Protein AF-A0A1Y2SE95-F1 (afdb_monomer_lite)

Secondary structure (DSSP, 8-state):
--GGGGGGSSS--HHHHHHHHHHHHHHT-TTEEEEEEEE-STT-SEEEEEEEE---

InterPro domains:
  IPR029063 S-adenosyl-L-methionine-dependent methyltransferase superfamily [G3DSA:3.40.50.150] (1-55)

Foldseek 3Di:
DCAPVQLPDPDHDPVSVVVVVVVVVQVVDPQKDKDKDWDADPVGTDIDMDIDGRPD

Sequence (56 aa):
MIREGAILHKQRNESVEGVRQVLDQMLNRSELIVTALQTVGKKGWDGFALLRINTD

Organism: NCBI:txid351656

pLDDT: mean 92.58, std 5.94, range [65.81, 97.0]

Radius of gyration: 12.74 Å; chains: 1; bounding box: 34×20×34 Å

Structure (mmCIF, N/CA/C/O backbone):
data_AF-A0A1Y2SE95-F1
#
_entry.id   AF-A0A1Y2SE95-F1
#
loop_
_atom_site.group_PDB
_atom_site.id
_atom_site.type_symbol
_atom_site.label_atom_id
_atom_site.label_alt_id
_atom_site.label_comp_id
_atom_site.label_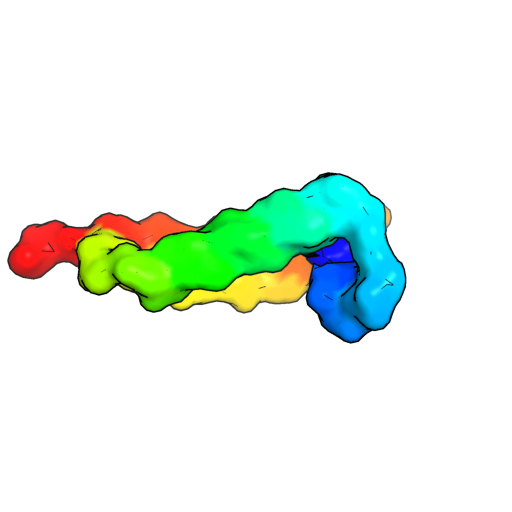asym_id
_atom_site.label_entity_id
_atom_site.label_seq_id
_atom_site.pdbx_PDB_ins_code
_atom_site.Cartn_x
_atom_site.Cartn_y
_atom_site.Cartn_z
_atom_site.occupancy
_atom_site.B_iso_or_equiv
_atom_site.auth_seq_id
_atom_site.auth_comp_id
_atom_site.auth_asym_id
_atom_site.auth_atom_id
_atom_site.pdbx_PDB_model_num
ATOM 1 N N . MET A 1 1 ? 7.822 3.813 0.129 1.00 65.81 1 MET A N 1
ATOM 2 C CA . MET A 1 1 ? 7.417 3.605 -1.272 1.00 65.81 1 MET A CA 1
ATOM 3 C C . MET A 1 1 ? 7.363 2.116 -1.565 1.00 65.81 1 MET A C 1
ATOM 5 O O . MET A 1 1 ? 8.334 1.414 -1.302 1.00 65.81 1 MET A O 1
ATOM 9 N N . ILE A 1 2 ? 6.224 1.642 -2.067 1.00 78.00 2 ILE A N 1
ATOM 10 C CA . ILE A 1 2 ? 5.975 0.259 -2.508 1.00 78.00 2 ILE A CA 1
ATOM 11 C C . ILE A 1 2 ? 6.287 0.207 -4.008 1.00 78.00 2 ILE A C 1
ATOM 13 O O . ILE A 1 2 ? 5.482 -0.217 -4.833 1.00 78.00 2 ILE A O 1
ATOM 17 N N . ARG A 1 3 ? 7.444 0.760 -4.387 1.00 86.31 3 ARG A N 1
ATOM 18 C CA . ARG A 1 3 ? 7.760 0.955 -5.796 1.00 86.31 3 ARG A CA 1
ATOM 19 C C . ARG A 1 3 ? 7.940 -0.401 -6.447 1.00 86.31 3 ARG A C 1
ATOM 21 O O . ARG A 1 3 ? 8.723 -1.211 -5.956 1.00 86.31 3 ARG A O 1
ATOM 28 N N . GLU A 1 4 ? 7.191 -0.630 -7.513 1.00 92.00 4 GLU A N 1
ATOM 29 C CA . GLU A 1 4 ? 7.273 -1.857 -8.304 1.00 92.00 4 GLU A CA 1
ATOM 30 C C . GLU A 1 4 ? 7.118 -3.151 -7.476 1.00 92.00 4 GLU A C 1
ATOM 32 O O . GLU A 1 4 ? 7.728 -4.174 -7.770 1.00 92.00 4 GLU A O 1
ATOM 37 N N . GLY A 1 5 ? 6.333 -3.107 -6.393 1.00 93.38 5 GLY A N 1
ATOM 38 C CA . GLY A 1 5 ? 6.111 -4.279 -5.542 1.00 93.38 5 GLY A CA 1
ATOM 39 C C . GLY A 1 5 ? 7.311 -4.685 -4.682 1.00 93.38 5 GLY A C 1
ATOM 40 O O . GLY A 1 5 ? 7.297 -5.774 -4.109 1.00 93.38 5 GLY A O 1
ATOM 41 N N . ALA A 1 6 ? 8.315 -3.813 -4.519 1.00 94.94 6 ALA A N 1
ATOM 42 C CA . ALA A 1 6 ? 9.563 -4.120 -3.811 1.00 94.94 6 ALA A CA 1
ATOM 43 C C . ALA A 1 6 ? 9.384 -4.676 -2.385 1.00 94.94 6 ALA A C 1
ATOM 45 O O . ALA A 1 6 ? 10.254 -5.391 -1.892 1.00 94.94 6 ALA A O 1
ATOM 46 N N . ILE A 1 7 ? 8.253 -4.407 -1.723 1.00 93.19 7 ILE A N 1
ATOM 47 C CA . ILE A 1 7 ? 7.934 -4.968 -0.398 1.00 93.19 7 ILE A CA 1
ATOM 48 C C . ILE A 1 7 ? 7.838 -6.504 -0.394 1.00 93.19 7 ILE A C 1
ATOM 50 O O . ILE A 1 7 ? 7.980 -7.112 0.663 1.00 93.19 7 ILE A O 1
ATOM 54 N N . LEU A 1 8 ? 7.615 -7.130 -1.556 1.00 93.44 8 LEU A N 1
ATOM 55 C CA . LEU A 1 8 ? 7.546 -8.585 -1.726 1.00 93.44 8 LEU A CA 1
ATOM 56 C C . LEU A 1 8 ? 8.909 -9.216 -2.053 1.00 93.44 8 LEU A C 1
ATOM 58 O O . LEU A 1 8 ? 9.049 -10.439 -2.020 1.00 93.44 8 LEU A O 1
ATOM 62 N N . HIS A 1 9 ? 9.925 -8.417 -2.390 1.00 94.19 9 HIS A N 1
ATOM 63 C CA . HIS A 1 9 ? 11.240 -8.933 -2.774 1.00 94.19 9 HIS A CA 1
ATOM 64 C C . HIS A 1 9 ? 11.971 -9.539 -1.575 1.00 94.19 9 HIS A C 1
ATOM 66 O O . HIS A 1 9 ? 11.817 -9.067 -0.453 1.00 94.19 9 HIS A O 1
ATOM 72 N N . LYS A 1 10 ? 12.812 -10.561 -1.796 1.00 93.56 10 LYS A N 1
ATOM 73 C CA . LYS A 1 10 ? 13.617 -11.182 -0.722 1.00 93.56 10 LYS A CA 1
ATOM 74 C C . LYS A 1 10 ? 14.661 -10.227 -0.141 1.00 93.56 10 LYS A C 1
ATOM 76 O O . LYS A 1 10 ? 14.841 -10.192 1.070 1.00 93.56 10 LYS A O 1
ATOM 81 N N . GLN A 1 11 ? 15.339 -9.476 -1.006 1.00 93.31 11 GLN A N 1
ATOM 82 C CA . GLN A 1 11 ? 16.285 -8.432 -0.623 1.00 93.31 11 GLN A CA 1
ATOM 83 C C . GLN A 1 11 ? 15.609 -7.075 -0.778 1.00 93.31 11 GLN A C 1
ATOM 85 O O . GLN A 1 11 ? 15.013 -6.788 -1.818 1.00 93.31 11 GLN A O 1
ATOM 90 N N . ARG A 1 12 ? 15.678 -6.260 0.272 1.00 93.00 12 ARG A N 1
ATOM 91 C CA . ARG A 1 12 ? 14.998 -4.968 0.374 1.00 93.00 12 ARG A CA 1
ATOM 92 C C . ARG A 1 12 ? 15.971 -3.960 0.969 1.00 93.00 12 ARG A C 1
ATOM 94 O O . ARG A 1 12 ? 16.796 -4.324 1.803 1.00 93.00 12 ARG A O 1
ATOM 101 N N . ASN A 1 13 ? 15.890 -2.712 0.522 1.00 94.44 13 ASN A N 1
ATOM 102 C CA . ASN A 1 13 ? 16.624 -1.624 1.161 1.00 94.44 13 ASN A CA 1
ATOM 103 C C . ASN A 1 13 ? 15.877 -1.141 2.416 1.00 94.44 13 ASN A C 1
ATOM 105 O O . ASN A 1 13 ? 14.718 -1.499 2.642 1.00 94.44 13 ASN A O 1
ATOM 109 N N . GLU A 1 14 ? 16.531 -0.296 3.209 1.00 95.44 14 GLU A N 1
ATOM 110 C CA . GLU A 1 14 ? 15.981 0.218 4.469 1.00 95.44 14 GLU A CA 1
ATOM 111 C C . GLU A 1 14 ? 14.640 0.936 4.283 1.00 95.44 14 GLU A C 1
ATOM 113 O O . GLU A 1 14 ? 13.726 0.770 5.087 1.00 95.44 14 GLU A O 1
ATOM 118 N N . SER A 1 15 ? 14.472 1.687 3.189 1.00 93.19 15 SER A N 1
ATOM 119 C CA . SER A 1 15 ? 13.219 2.394 2.911 1.00 93.19 15 SER A CA 1
ATOM 120 C C . SER A 1 15 ? 12.051 1.443 2.645 1.00 93.19 15 SER A C 1
ATOM 122 O O . SER A 1 15 ? 10.927 1.715 3.064 1.00 93.19 15 SER A O 1
ATOM 124 N N . VAL A 1 16 ? 12.290 0.337 1.937 1.00 94.94 16 VAL A N 1
ATOM 125 C CA . VAL A 1 16 ? 11.271 -0.688 1.671 1.00 94.94 16 VAL A CA 1
ATOM 126 C C . VAL A 1 16 ? 10.959 -1.470 2.948 1.00 94.94 16 VAL A C 1
ATOM 128 O O . VAL A 1 16 ? 9.790 -1.745 3.221 1.00 94.94 16 VAL A O 1
ATOM 131 N N . GLU A 1 17 ? 11.973 -1.782 3.755 1.00 95.62 17 GLU A N 1
ATOM 132 C CA . GLU A 1 17 ? 11.779 -2.474 5.030 1.00 95.62 17 GLU A CA 1
ATOM 133 C C . GLU A 1 17 ? 10.985 -1.611 6.024 1.00 95.62 17 GLU A C 1
ATOM 135 O O . GLU A 1 17 ? 10.021 -2.092 6.614 1.00 95.62 17 GLU A O 1
ATOM 140 N N . GLY A 1 18 ? 11.287 -0.313 6.125 1.00 95.25 18 GLY A N 1
ATOM 141 C CA . GLY A 1 18 ? 10.526 0.619 6.960 1.00 95.25 18 GLY A CA 1
ATOM 142 C C . GLY A 1 18 ? 9.051 0.716 6.554 1.00 95.25 18 GLY A C 1
ATOM 143 O O . GLY A 1 18 ? 8.171 0.735 7.410 1.00 95.25 18 GLY A O 1
ATOM 144 N N . VAL A 1 19 ? 8.746 0.698 5.252 1.00 94.31 19 VAL A N 1
ATOM 145 C CA . VAL A 1 19 ? 7.352 0.688 4.765 1.00 94.31 19 VAL A CA 1
ATOM 146 C C . VAL A 1 19 ? 6.626 -0.583 5.190 1.00 94.31 19 VAL A C 1
ATOM 148 O O . VAL A 1 19 ? 5.484 -0.508 5.636 1.00 94.31 19 VAL A O 1
ATOM 151 N N . ARG A 1 20 ? 7.281 -1.742 5.077 1.00 93.75 20 ARG A N 1
ATOM 152 C CA . ARG A 1 20 ? 6.711 -3.024 5.500 1.00 93.75 20 ARG A CA 1
ATOM 153 C C . ARG A 1 20 ? 6.436 -3.032 7.005 1.00 93.75 20 ARG A C 1
ATOM 155 O O . ARG A 1 20 ? 5.332 -3.373 7.407 1.00 93.75 20 ARG A O 1
ATOM 162 N N . GLN A 1 21 ? 7.389 -2.562 7.809 1.00 95.06 21 GLN A N 1
ATOM 163 C CA . GLN A 1 21 ? 7.222 -2.439 9.258 1.00 95.06 21 GLN A CA 1
ATOM 164 C C . GLN A 1 21 ? 6.066 -1.509 9.634 1.00 95.06 21 GLN A C 1
ATOM 166 O O . GLN A 1 21 ? 5.284 -1.847 10.515 1.00 95.06 21 GLN A O 1
ATOM 171 N N . VAL A 1 22 ? 5.922 -0.363 8.963 1.00 94.12 22 VAL A N 1
ATOM 172 C CA . VAL A 1 22 ? 4.809 0.563 9.212 1.00 94.12 22 VAL A CA 1
ATOM 173 C C . VAL A 1 22 ? 3.465 -0.092 8.889 1.00 94.12 22 VAL A C 1
ATOM 175 O O . VAL A 1 22 ? 2.556 -0.026 9.712 1.00 94.12 22 VAL A O 1
ATOM 178 N N . LEU A 1 23 ? 3.338 -0.758 7.736 1.00 93.56 23 LEU A N 1
ATOM 179 C CA . LEU A 1 23 ? 2.108 -1.467 7.369 1.00 93.56 23 LEU A CA 1
ATOM 180 C C . LEU A 1 23 ? 1.778 -2.590 8.367 1.00 93.56 23 LEU A C 1
ATOM 182 O O . LEU A 1 23 ? 0.634 -2.693 8.804 1.00 93.56 23 LEU A O 1
ATOM 186 N N . ASP A 1 24 ? 2.777 -3.374 8.784 1.00 93.50 24 ASP A N 1
ATOM 187 C CA . ASP A 1 24 ? 2.611 -4.437 9.782 1.00 93.50 24 ASP A CA 1
ATOM 188 C C . ASP A 1 24 ? 2.208 -3.863 11.158 1.00 93.50 24 ASP A C 1
ATOM 190 O O . ASP A 1 24 ? 1.330 -4.400 11.831 1.00 93.50 24 ASP A O 1
ATOM 194 N N . GLN A 1 25 ? 2.797 -2.741 11.586 1.00 94.69 25 GLN A N 1
ATOM 195 C CA . GLN A 1 25 ? 2.435 -2.075 12.845 1.00 94.69 25 GLN A CA 1
ATOM 196 C C . GLN A 1 25 ? 1.008 -1.523 12.820 1.00 94.69 25 GLN A C 1
ATOM 198 O O . GLN A 1 25 ? 0.296 -1.622 13.817 1.00 94.69 25 GLN A O 1
ATOM 203 N N . MET A 1 26 ? 0.574 -0.964 11.689 1.00 93.69 26 MET A N 1
ATOM 204 C CA . MET A 1 26 ? -0.780 -0.436 11.519 1.00 93.69 26 MET A CA 1
ATOM 205 C C . MET A 1 26 ? -1.850 -1.525 11.678 1.00 93.69 26 MET A C 1
ATOM 207 O O . MET A 1 26 ? -2.884 -1.261 12.283 1.00 93.69 26 MET A O 1
ATOM 211 N N . LEU A 1 27 ? -1.588 -2.747 11.199 1.00 89.25 27 LEU A N 1
ATOM 212 C CA . LEU A 1 27 ? -2.501 -3.892 11.336 1.00 89.25 27 LEU A CA 1
ATOM 213 C C . LEU A 1 27 ? -2.649 -4.392 12.782 1.00 89.25 27 LEU A C 1
ATOM 215 O O . LEU A 1 27 ? -3.642 -5.038 13.102 1.00 89.25 27 LEU A O 1
ATOM 219 N N . ASN A 1 28 ? -1.688 -4.090 13.657 1.00 92.19 28 ASN A N 1
ATOM 220 C CA . ASN A 1 28 ? -1.690 -4.527 15.056 1.00 92.19 28 ASN A CA 1
ATOM 221 C C . ASN A 1 28 ? -2.364 -3.528 16.018 1.00 92.19 28 ASN A C 1
ATOM 223 O O . ASN A 1 28 ? -2.303 -3.713 17.232 1.00 92.19 28 ASN A O 1
ATOM 227 N N . ARG A 1 29 ? -2.989 -2.461 15.504 1.00 94.06 29 ARG A N 1
ATOM 228 C CA . ARG A 1 29 ? -3.651 -1.421 16.305 1.00 94.06 29 ARG A CA 1
ATOM 229 C C . ARG A 1 29 ? -5.165 -1.514 16.157 1.00 94.06 29 ARG A C 1
ATOM 231 O O . ARG A 1 29 ? -5.707 -1.147 15.119 1.00 94.06 29 ARG A O 1
ATOM 238 N N . SER A 1 30 ? -5.846 -1.993 17.198 1.00 92.38 30 SER A N 1
ATOM 239 C CA . SER A 1 30 ? -7.301 -2.218 17.198 1.00 92.38 30 SER A CA 1
ATOM 240 C C . SER A 1 30 ? -8.126 -0.943 17.014 1.00 92.38 30 SER A C 1
ATOM 242 O O . SER A 1 30 ? -9.260 -1.000 16.551 1.00 92.38 30 SER A O 1
ATOM 244 N N . GLU A 1 31 ? -7.565 0.211 17.363 1.00 94.69 31 GLU A N 1
ATOM 245 C CA . GLU A 1 31 ? -8.180 1.521 17.167 1.00 94.69 31 GLU A CA 1
ATOM 246 C C . GLU A 1 31 ? -8.087 2.023 15.718 1.00 94.69 31 GLU A C 1
ATOM 248 O O . GLU A 1 31 ? -8.622 3.087 15.411 1.00 94.69 31 GLU A O 1
ATOM 253 N N . LEU A 1 32 ? -7.396 1.308 14.823 1.00 95.19 32 LEU A N 1
ATOM 254 C CA . LEU A 1 32 ? -7.220 1.701 13.428 1.00 95.19 32 LEU A CA 1
ATOM 255 C C . LEU A 1 32 ? -7.971 0.760 12.485 1.00 95.19 32 LEU A C 1
ATOM 257 O O . LEU A 1 32 ? -7.804 -0.455 12.505 1.00 95.19 32 LEU A O 1
ATOM 261 N N . ILE A 1 33 ? -8.730 1.352 11.569 1.00 95.31 33 ILE A N 1
ATOM 262 C CA . ILE A 1 33 ? -9.224 0.688 10.364 1.00 95.31 33 ILE A CA 1
ATOM 263 C C . ILE A 1 33 ? -8.333 1.137 9.215 1.00 95.31 33 ILE A C 1
ATOM 265 O O . ILE A 1 33 ? -8.219 2.334 8.936 1.00 95.31 33 ILE A O 1
ATOM 269 N N . VAL A 1 34 ? -7.679 0.180 8.563 1.00 95.44 34 VAL A N 1
ATOM 270 C CA . VAL A 1 34 ? -6.585 0.446 7.624 1.00 95.44 34 VAL A CA 1
ATOM 271 C C . VAL A 1 34 ? -6.831 -0.259 6.301 1.00 95.44 34 VAL A C 1
ATOM 273 O O . VAL A 1 34 ? -7.291 -1.396 6.260 1.00 95.44 34 VAL A O 1
ATOM 276 N N . THR A 1 35 ? -6.490 0.412 5.206 1.00 95.38 35 THR A N 1
ATOM 277 C CA . THR A 1 35 ? -6.399 -0.195 3.877 1.00 95.38 35 THR A CA 1
ATOM 278 C C . THR A 1 35 ? -5.203 0.368 3.119 1.00 95.38 35 THR A C 1
ATOM 280 O O . THR A 1 35 ? -4.683 1.433 3.456 1.00 95.38 35 THR A O 1
ATOM 283 N N . ALA A 1 36 ? -4.761 -0.335 2.083 1.00 94.69 36 ALA A N 1
ATOM 284 C CA . ALA A 1 36 ? -3.719 0.122 1.179 1.00 94.69 36 ALA A CA 1
ATOM 285 C C . ALA A 1 36 ? -4.201 -0.001 -0.265 1.00 94.69 36 ALA A C 1
ATOM 287 O O . ALA A 1 36 ? -4.700 -1.045 -0.682 1.00 94.69 36 ALA A O 1
ATOM 288 N N . LEU A 1 37 ? -4.033 1.073 -1.032 1.00 95.38 37 LEU A N 1
ATOM 289 C CA . LEU A 1 37 ? -4.401 1.133 -2.438 1.00 95.38 37 LEU A CA 1
ATOM 290 C C . LEU A 1 37 ? -3.133 1.218 -3.277 1.00 95.38 37 LEU A C 1
ATOM 292 O O . LEU A 1 37 ? -2.350 2.163 -3.154 1.00 95.38 37 LEU A O 1
ATOM 296 N N . GLN A 1 38 ? -2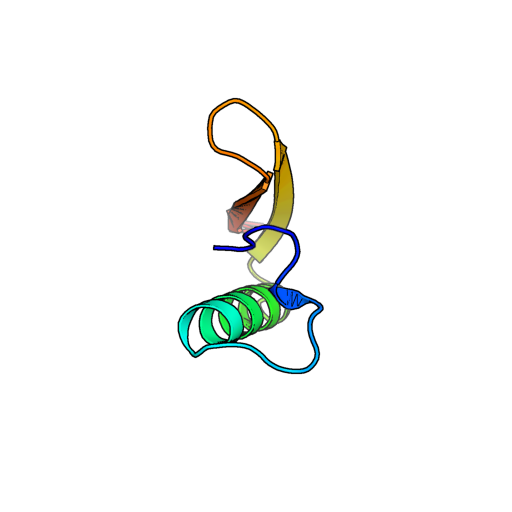.940 0.228 -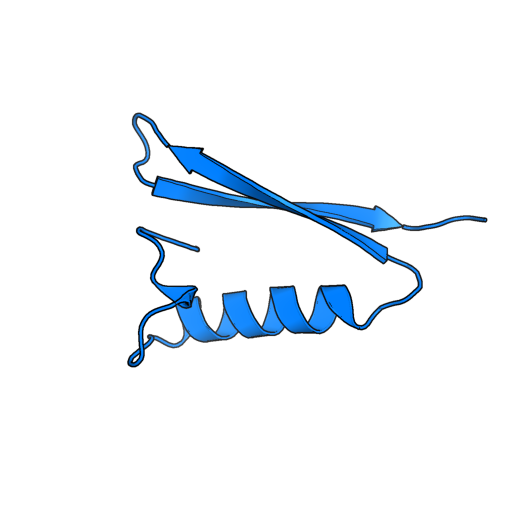4.144 1.00 96.00 38 GLN A N 1
ATOM 297 C CA . GLN A 1 38 ? -1.901 0.295 -5.164 1.00 96.00 38 GLN A CA 1
ATOM 298 C C . GLN A 1 38 ? -2.340 1.245 -6.275 1.00 96.00 38 GLN A C 1
ATOM 300 O O . GLN A 1 38 ? -3.514 1.305 -6.638 1.00 96.00 38 GLN A O 1
ATOM 305 N N . THR A 1 39 ? -1.385 1.985 -6.826 1.00 95.69 39 THR A N 1
ATOM 306 C CA . THR A 1 39 ? -1.635 2.940 -7.904 1.00 95.69 39 THR A CA 1
ATOM 307 C C . THR A 1 39 ? -0.622 2.757 -9.017 1.00 95.69 39 THR A C 1
ATOM 309 O O . THR A 1 39 ? 0.541 2.437 -8.772 1.00 95.69 39 THR A O 1
ATOM 312 N N . VAL A 1 40 ? -1.077 2.979 -10.247 1.00 96.56 40 VAL A N 1
ATOM 313 C CA . VAL A 1 40 ? -0.250 3.001 -11.455 1.00 96.56 40 VAL A CA 1
ATOM 314 C C . VAL A 1 40 ? -0.561 4.263 -12.256 1.00 96.56 40 VAL A C 1
ATOM 316 O O . VAL A 1 40 ? -1.653 4.822 -12.155 1.00 96.56 40 VAL A O 1
ATOM 319 N N . GLY A 1 41 ? 0.393 4.734 -13.057 1.00 95.75 41 GLY A N 1
ATOM 320 C CA . GLY A 1 41 ? 0.198 5.876 -13.949 1.00 95.75 41 GLY A CA 1
ATOM 321 C C . GLY A 1 41 ? 1.511 6.560 -14.309 1.00 95.75 41 GLY A C 1
ATOM 322 O O . GLY A 1 41 ? 2.576 5.953 -14.242 1.00 95.75 41 GLY A O 1
ATOM 323 N N . LYS A 1 42 ? 1.460 7.860 -14.635 1.00 97.00 42 LYS A N 1
ATOM 324 C CA . LYS A 1 42 ? 2.647 8.652 -15.030 1.00 97.00 42 LYS A CA 1
ATOM 325 C C . LYS A 1 42 ? 3.770 8.655 -13.976 1.00 97.00 42 LYS A C 1
ATOM 327 O O . LYS A 1 42 ? 4.922 8.894 -14.315 1.00 97.00 42 LYS A O 1
ATOM 332 N N . LYS A 1 43 ? 3.444 8.394 -12.705 1.00 91.81 43 LYS A N 1
ATOM 333 C CA . LYS A 1 43 ? 4.407 8.305 -11.591 1.00 91.81 43 LYS A CA 1
ATOM 334 C C . LYS A 1 43 ? 4.995 6.896 -11.387 1.00 91.81 43 LYS A C 1
ATOM 336 O O . LYS A 1 43 ? 5.837 6.724 -10.512 1.00 91.81 43 LYS A O 1
ATOM 341 N N . GLY A 1 44 ? 4.597 5.918 -12.200 1.00 94.88 44 GLY A N 1
ATOM 342 C CA . GLY A 1 44 ? 4.962 4.509 -12.046 1.00 94.88 44 GLY A CA 1
ATOM 343 C C . GLY A 1 44 ? 4.005 3.747 -11.128 1.00 9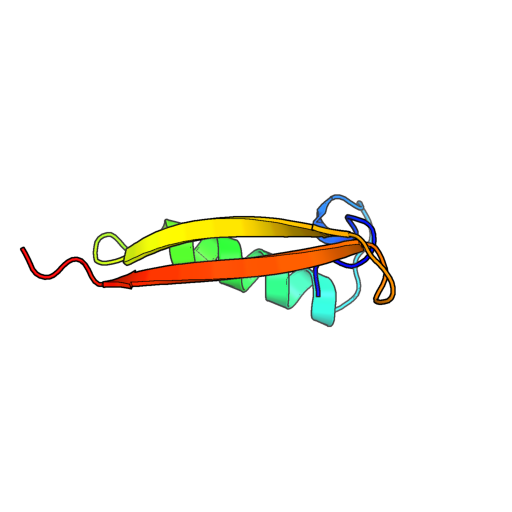4.88 44 GLY A C 1
ATOM 344 O O . GLY A 1 44 ? 2.908 4.225 -10.836 1.00 94.88 44 GLY A O 1
ATOM 345 N N . TRP A 1 45 ? 4.425 2.550 -10.713 1.00 94.75 45 TRP A N 1
ATOM 346 C CA . TRP A 1 45 ? 3.707 1.701 -9.760 1.00 94.75 45 TRP A CA 1
ATOM 347 C C . TRP A 1 45 ? 4.173 1.987 -8.328 1.00 94.75 45 TRP A C 1
ATOM 349 O O . TRP A 1 45 ? 5.353 1.820 -8.014 1.00 94.75 45 TRP A O 1
ATOM 359 N N . ASP A 1 46 ? 3.241 2.406 -7.474 1.00 94.81 46 ASP A N 1
ATOM 360 C CA . ASP A 1 46 ? 3.433 2.590 -6.030 1.00 94.81 46 ASP A CA 1
ATOM 361 C C . ASP A 1 46 ? 2.096 2.316 -5.303 1.00 94.81 46 ASP A C 1
ATOM 363 O O . ASP A 1 46 ? 1.240 1.577 -5.796 1.00 94.81 46 ASP A O 1
ATOM 367 N N . GLY A 1 47 ? 1.865 2.945 -4.155 1.00 93.44 47 GLY A N 1
ATOM 368 C CA . GLY A 1 47 ? 0.581 2.966 -3.470 1.00 93.44 47 GLY A CA 1
ATOM 369 C C . GLY A 1 47 ? 0.583 3.912 -2.277 1.00 93.44 47 GLY A C 1
ATOM 370 O O . GLY A 1 47 ? 1.604 4.503 -1.927 1.00 93.44 47 GLY A O 1
ATOM 371 N N . PHE A 1 48 ? -0.570 4.041 -1.634 1.00 93.94 48 PHE A N 1
ATOM 372 C CA . PHE A 1 48 ? -0.699 4.740 -0.359 1.00 93.94 48 PHE A CA 1
ATOM 373 C C . PHE A 1 48 ? -1.616 3.965 0.587 1.00 93.94 48 PHE A C 1
ATOM 375 O O . PHE A 1 48 ? -2.519 3.248 0.153 1.00 93.94 48 PHE A O 1
ATOM 382 N N . ALA A 1 49 ? -1.364 4.108 1.887 1.00 94.62 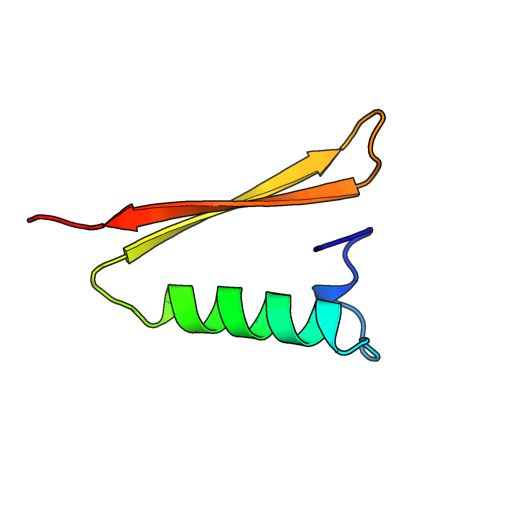49 ALA A N 1
ATOM 383 C CA . ALA A 1 49 ? -2.241 3.597 2.929 1.00 94.62 49 ALA A CA 1
ATOM 384 C C . ALA A 1 49 ? -3.248 4.676 3.341 1.00 94.62 49 ALA A C 1
ATOM 386 O O . ALA A 1 49 ? -2.910 5.858 3.415 1.00 94.62 49 ALA A O 1
ATOM 387 N N . LEU A 1 50 ? -4.475 4.254 3.623 1.00 95.25 50 LEU A N 1
ATOM 388 C CA . LEU A 1 50 ? -5.509 5.063 4.253 1.00 95.25 50 LEU A CA 1
ATOM 389 C C . LEU A 1 50 ? -5.828 4.462 5.611 1.00 95.25 50 LEU A C 1
ATOM 391 O O . LEU A 1 50 ? -5.980 3.247 5.742 1.00 95.25 50 LEU A O 1
ATOM 395 N N . LEU A 1 51 ?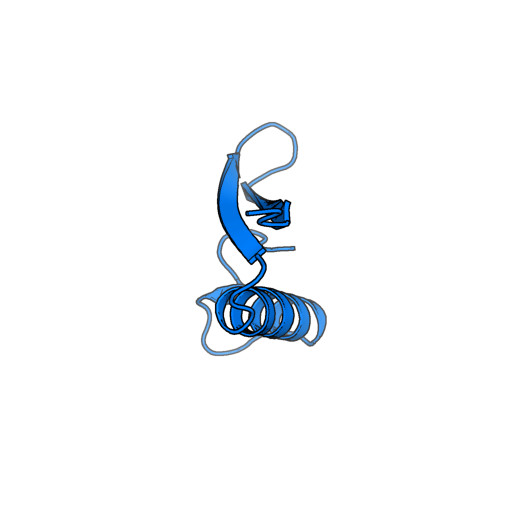 -5.942 5.333 6.606 1.00 95.12 51 LEU A N 1
ATOM 396 C CA . LEU A 1 51 ? -6.232 4.959 7.977 1.00 95.12 51 LEU A CA 1
ATOM 397 C C . LEU A 1 51 ? -7.374 5.811 8.504 1.00 95.12 51 LEU A C 1
ATOM 399 O O . LEU A 1 51 ? -7.406 7.023 8.288 1.00 95.12 51 LEU A O 1
ATOM 403 N N . ARG A 1 52 ? -8.278 5.168 9.232 1.00 95.19 52 ARG A N 1
ATOM 404 C CA . ARG A 1 52 ? -9.333 5.811 10.005 1.00 95.19 52 ARG A CA 1
ATOM 405 C C . ARG A 1 52 ? -9.209 5.355 11.450 1.00 95.19 52 ARG A C 1
ATOM 407 O O . ARG A 1 52 ? -9.103 4.160 11.703 1.00 95.19 52 ARG A O 1
ATOM 414 N N . ILE A 1 53 ? -9.255 6.296 12.385 1.00 95.50 53 ILE A N 1
ATOM 415 C CA . ILE A 1 53 ? -9.381 5.970 13.807 1.00 95.50 53 ILE A CA 1
ATOM 416 C C . ILE A 1 53 ? -10.818 5.506 14.052 1.00 95.50 53 ILE A C 1
ATOM 418 O O . ILE A 1 53 ? -11.758 6.166 13.603 1.00 95.50 53 ILE A O 1
ATOM 422 N N . ASN A 1 54 ? -10.995 4.369 14.719 1.00 88.69 54 ASN A N 1
ATOM 423 C CA . ASN A 1 54 ? -12.303 3.944 15.186 1.00 88.69 54 ASN A CA 1
ATOM 424 C C . ASN A 1 54 ? -12.645 4.706 16.468 1.00 88.69 54 ASN A C 1
ATOM 426 O O . ASN A 1 54 ? -11.899 4.635 17.440 1.00 88.69 54 ASN A O 1
ATOM 430 N N . THR A 1 55 ? -13.730 5.477 16.438 1.00 81.38 55 THR A N 1
ATOM 431 C CA . THR A 1 55 ? -14.169 6.344 17.547 1.00 81.38 55 THR A CA 1
ATOM 432 C C . THR A 1 55 ? -15.407 5.806 18.262 1.00 81.38 55 THR A C 1
ATOM 434 O O . THR A 1 55 ? -16.057 6.571 18.972 1.00 81.38 55 THR A O 1
ATOM 437 N N . ASP A 1 56 ? -15.764 4.547 18.005 1.00 67.62 56 ASP A N 1
ATOM 438 C CA . ASP A 1 56 ? -16.862 3.859 18.691 1.00 67.62 56 ASP A CA 1
ATOM 439 C C . ASP A 1 56 ? -16.531 3.614 20.171 1.00 67.62 56 ASP A C 1
ATOM 441 O O . ASP A 1 56 ? -15.347 3.324 20.473 1.00 67.62 56 ASP A O 1
#